Protein AF-A0A812WK86-F1 (afdb_monomer_lite)

Foldseek 3Di:
DDALVPDDDADDLVADAALAQEEEEEACDPQQFDVPDDQWDQPPVRDTAGDPVGGDPVSLVVQQVCCRPPSYAYEYLYPLVVDPRSLVVVVVVCSVSSHDDHNYYFDPPFDFDPPDDRLLSVLVSSVVRVVVVCVVCPPSHPYYDYRDSRDSCVNVVVVVD

Secondary structure (DSSP, 8-state):
---GGGSPPPP---PPPPEEEEEEEE--BTTTB-TT--SEEE-TTS-EEE--TT--HHHHHHHHHHHHHH-EEEEE-SGGGG-HHHHHHHHHHHHHTTPPPPSEE----PPPPTTS-HHHHHHHHHHHHHHHHHHHTTTT-SEEEEE-SS-GGGGGGGS--

Structure (mmCIF, N/CA/C/O backbone):
data_AF-A0A812WK86-F1
#
_entry.id   AF-A0A812WK86-F1
#
loop_
_atom_site.group_PDB
_atom_site.id
_atom_site.type_symbol
_atom_site.label_atom_id
_atom_site.label_alt_id
_atom_site.label_comp_id
_atom_site.label_asym_id
_atom_site.label_entity_id
_atom_site.label_seq_id
_atom_site.pdbx_PDB_ins_code
_atom_site.Cartn_x
_atom_site.Cartn_y
_atom_site.Cartn_z
_atom_site.occupancy
_atom_site.B_iso_or_equiv
_atom_site.auth_seq_id
_atom_site.auth_comp_id
_atom_site.auth_asym_id
_atom_site.auth_atom_id
_atom_site.pdbx_PDB_model_num
ATOM 1 N N . MET A 1 1 ? 4.914 17.061 -2.169 1.00 48.12 1 MET A N 1
ATOM 2 C CA . MET A 1 1 ? 4.072 15.993 -1.583 1.00 48.12 1 MET A CA 1
ATOM 3 C C . MET A 1 1 ? 2.664 16.535 -1.415 1.00 48.12 1 MET A C 1
ATOM 5 O O . MET A 1 1 ? 2.422 17.304 -0.493 1.00 48.12 1 MET A O 1
ATOM 9 N N . ARG A 1 2 ? 1.756 16.198 -2.334 1.00 41.78 2 ARG A N 1
ATOM 10 C CA . ARG A 1 2 ? 0.341 16.537 -2.170 1.00 41.78 2 ARG A CA 1
ATOM 11 C C . ARG A 1 2 ? -0.218 15.726 -1.004 1.00 41.78 2 ARG A C 1
ATOM 13 O O . ARG A 1 2 ? -0.192 14.496 -1.062 1.00 41.78 2 ARG A O 1
ATOM 20 N N . ALA A 1 3 ? -0.678 16.393 0.052 1.00 40.72 3 ALA A N 1
ATOM 21 C CA . ALA A 1 3 ? -1.427 15.732 1.118 1.00 40.72 3 ALA A CA 1
ATOM 22 C C . ALA A 1 3 ? -2.637 15.000 0.508 1.00 40.72 3 ALA A C 1
ATOM 24 O O . ALA A 1 3 ? -3.148 15.417 -0.534 1.00 40.72 3 ALA A O 1
ATOM 25 N N . ALA A 1 4 ? -3.139 13.945 1.157 1.00 46.75 4 ALA A N 1
ATOM 26 C CA . ALA A 1 4 ? -4.338 13.222 0.712 1.00 46.75 4 ALA A CA 1
ATOM 27 C C . ALA A 1 4 ? -5.559 14.143 0.443 1.00 46.75 4 ALA A C 1
ATOM 29 O O . ALA A 1 4 ? -6.469 13.755 -0.281 1.00 46.75 4 ALA A O 1
ATOM 30 N N . GLY A 1 5 ? -5.549 15.379 0.968 1.00 38.81 5 GLY A N 1
ATOM 31 C CA . GLY A 1 5 ? -6.550 16.424 0.727 1.00 38.81 5 GLY A CA 1
ATOM 32 C C . GLY A 1 5 ? -6.399 17.270 -0.551 1.00 38.81 5 GLY A C 1
ATOM 33 O O . GLY A 1 5 ? -7.260 18.106 -0.791 1.00 38.81 5 GLY A O 1
ATOM 34 N N . GLU A 1 6 ? -5.361 17.091 -1.376 1.00 47.47 6 GLU A N 1
ATOM 35 C CA . GLU A 1 6 ? -5.166 17.874 -2.620 1.00 47.47 6 GLU A CA 1
ATOM 36 C C . GLU A 1 6 ? -5.528 17.113 -3.910 1.00 47.47 6 GLU A C 1
ATOM 38 O O . GLU A 1 6 ? -5.274 17.591 -5.021 1.00 47.47 6 GLU A O 1
ATOM 43 N N . ARG A 1 7 ? -6.089 15.905 -3.795 1.00 67.06 7 ARG A N 1
ATOM 44 C CA . ARG A 1 7 ? -6.560 15.146 -4.961 1.00 67.06 7 ARG A CA 1
ATOM 45 C C . ARG A 1 7 ? -7.969 15.594 -5.330 1.00 67.06 7 ARG A C 1
ATOM 47 O O . ARG A 1 7 ? -8.801 15.817 -4.454 1.00 67.06 7 ARG A O 1
ATOM 54 N N . GLY A 1 8 ? -8.221 15.739 -6.631 1.00 62.03 8 GLY A N 1
ATOM 55 C CA . GLY A 1 8 ? -9.559 16.036 -7.138 1.00 62.03 8 GLY A CA 1
ATOM 56 C C . GLY A 1 8 ? -10.571 14.965 -6.704 1.00 62.03 8 GLY A C 1
ATOM 57 O O . GLY A 1 8 ? -10.174 13.845 -6.370 1.00 62.03 8 GLY A O 1
ATOM 58 N N . PRO A 1 9 ? -11.874 15.284 -6.691 1.00 67.88 9 PRO A N 1
ATOM 59 C CA . PRO A 1 9 ? -12.894 14.325 -6.288 1.00 67.88 9 PRO A CA 1
ATOM 60 C C . PRO A 1 9 ? -12.871 13.096 -7.210 1.00 67.88 9 PRO A C 1
ATOM 62 O O . PRO A 1 9 ? -12.918 13.234 -8.433 1.00 67.88 9 PRO A O 1
ATOM 65 N N . GLN A 1 10 ? -12.809 11.892 -6.632 1.00 79.94 10 GLN A N 1
ATOM 66 C CA . GLN A 1 10 ? -13.066 10.664 -7.388 1.00 79.94 10 GLN A CA 1
ATOM 67 C C . GLN A 1 10 ? -14.562 10.551 -7.708 1.00 79.94 10 GLN A C 1
ATOM 69 O O . GLN A 1 10 ? -15.411 11.014 -6.944 1.00 79.94 10 GLN A O 1
ATOM 74 N N . ALA A 1 11 ? -14.881 9.897 -8.826 1.00 81.19 11 ALA A N 1
ATOM 75 C CA . ALA A 1 11 ? -16.251 9.493 -9.131 1.00 81.19 11 ALA A CA 1
ATOM 76 C C . ALA A 1 11 ? -16.819 8.583 -8.026 1.00 81.19 11 ALA A C 1
ATOM 78 O O . ALA A 1 11 ? -16.061 7.914 -7.324 1.00 81.19 11 ALA A O 1
ATOM 79 N N . ASP A 1 12 ? -18.147 8.507 -7.906 1.00 85.25 12 ASP A N 1
ATOM 80 C CA . ASP A 1 12 ? -18.780 7.569 -6.977 1.00 85.25 12 ASP A CA 1
ATOM 81 C C . ASP A 1 12 ? -18.421 6.112 -7.336 1.00 85.25 12 ASP A C 1
ATOM 83 O O . ASP A 1 12 ? -18.743 5.570 -8.405 1.00 85.25 12 ASP A O 1
ATOM 87 N N . LEU A 1 13 ? -17.701 5.472 -6.419 1.00 90.94 13 LEU A N 1
ATOM 88 C CA . LEU A 1 13 ? -17.174 4.124 -6.587 1.00 90.94 13 LEU A CA 1
ATOM 89 C C . LEU A 1 13 ? -18.171 3.043 -6.149 1.00 90.94 13 LEU A C 1
ATOM 91 O O . LEU A 1 13 ? -17.934 1.867 -6.437 1.00 90.94 13 LEU A O 1
ATOM 95 N N . GLY A 1 14 ? -19.264 3.413 -5.468 1.00 89.19 14 GLY A N 1
ATOM 96 C CA . GLY A 1 14 ? -20.197 2.462 -4.857 1.00 89.19 14 GLY A CA 1
ATOM 97 C C . GLY A 1 14 ? -19.567 1.627 -3.734 1.00 89.19 14 GLY A C 1
ATOM 98 O O . GLY A 1 14 ? -20.013 0.513 -3.470 1.00 89.19 14 GLY A O 1
ATOM 99 N N . LEU A 1 15 ? -18.498 2.130 -3.108 1.00 90.56 15 LEU A N 1
ATOM 100 C CA . LEU A 1 15 ? -17.806 1.483 -1.992 1.00 90.56 15 LEU A CA 1
ATOM 101 C C . LEU A 1 15 ? -18.330 2.035 -0.663 1.00 90.56 15 LEU A C 1
ATOM 103 O O . LEU A 1 15 ? -18.517 3.244 -0.527 1.00 90.56 15 LEU A O 1
ATOM 107 N N . ALA A 1 16 ? -18.496 1.166 0.336 1.00 90.94 16 ALA A N 1
ATOM 108 C CA . ALA A 1 16 ? -18.816 1.589 1.698 1.00 90.94 16 ALA A CA 1
ATOM 109 C C . ALA A 1 16 ? -17.743 2.551 2.248 1.00 90.94 16 ALA A C 1
ATOM 111 O O . ALA A 1 16 ? -16.584 2.459 1.826 1.00 90.94 16 ALA A O 1
ATOM 112 N N . PRO A 1 17 ? -18.079 3.458 3.187 1.00 91.12 17 PRO A N 1
ATOM 113 C CA . PRO A 1 17 ? -17.104 4.354 3.803 1.00 91.12 17 PRO A CA 1
ATOM 114 C C . PRO A 1 17 ? -15.886 3.605 4.353 1.00 91.12 17 PRO A C 1
ATOM 116 O O . PRO A 1 17 ? -15.989 2.463 4.799 1.00 91.12 17 PRO A O 1
ATOM 119 N N . GLU A 1 18 ? -14.726 4.253 4.291 1.00 93.06 18 GLU A N 1
ATOM 120 C CA . GLU A 1 18 ? -13.465 3.681 4.757 1.00 93.06 18 GLU A CA 1
ATOM 121 C C . GLU A 1 18 ? -13.461 3.442 6.272 1.00 93.06 18 GLU A C 1
ATOM 123 O O . GLU A 1 18 ? -13.725 4.359 7.050 1.00 93.06 18 GLU A O 1
ATOM 128 N N . ASP A 1 19 ? -13.090 2.229 6.684 1.00 93.81 19 ASP A N 1
ATOM 129 C CA . ASP A 1 19 ? -12.722 1.908 8.060 1.00 93.81 19 ASP A CA 1
ATOM 130 C C . ASP A 1 19 ? -11.249 2.277 8.254 1.00 93.81 19 ASP A C 1
ATOM 132 O O . ASP A 1 19 ? -10.333 1.554 7.853 1.00 93.81 19 ASP A O 1
ATOM 136 N N . ARG A 1 20 ? -11.016 3.437 8.874 1.00 91.81 20 ARG A N 1
ATOM 137 C CA . ARG A 1 20 ? -9.668 3.992 9.053 1.00 91.81 20 ARG A CA 1
ATOM 138 C C . ARG A 1 20 ? -8.788 3.194 10.023 1.00 91.81 20 ARG A C 1
ATOM 140 O O . ARG A 1 20 ? -7.584 3.467 10.079 1.00 91.81 20 ARG A O 1
ATOM 147 N N . SER A 1 21 ? -9.362 2.226 10.742 1.00 96.00 21 SER A N 1
ATOM 148 C CA . SER A 1 21 ? -8.637 1.363 11.677 1.00 96.00 21 SER A CA 1
ATOM 149 C C . SER A 1 21 ? -8.049 0.108 11.028 1.00 96.00 21 SER A C 1
ATOM 151 O O . SER A 1 21 ? -7.162 -0.517 11.609 1.00 96.00 21 SER A O 1
ATOM 153 N N . LYS A 1 22 ? -8.500 -0.255 9.819 1.00 97.56 22 LYS A N 1
ATOM 154 C CA . LYS A 1 22 ? -8.008 -1.422 9.076 1.00 97.56 22 LYS A CA 1
ATOM 155 C C . LYS A 1 22 ? -7.126 -0.994 7.923 1.00 97.56 22 LYS A C 1
ATOM 157 O O . LYS A 1 22 ? -7.536 -0.168 7.109 1.00 97.56 22 LYS A O 1
ATOM 162 N N . ILE A 1 23 ? -5.926 -1.559 7.850 1.00 98.25 23 ILE A N 1
ATOM 163 C CA . ILE A 1 23 ? -4.895 -1.105 6.915 1.00 98.25 23 ILE A CA 1
ATOM 164 C C . ILE A 1 23 ? -4.510 -2.213 5.942 1.00 98.25 23 ILE A C 1
ATOM 166 O O . ILE A 1 23 ? -4.231 -3.340 6.342 1.00 98.25 23 ILE A O 1
ATOM 170 N N . VAL A 1 24 ? -4.425 -1.866 4.664 1.00 98.31 24 VAL A N 1
ATOM 171 C CA . VAL A 1 24 ? -3.720 -2.657 3.656 1.00 98.31 24 VAL A CA 1
ATOM 172 C C . VAL A 1 24 ? -2.505 -1.857 3.209 1.00 98.31 24 VAL A C 1
ATOM 174 O O . VAL A 1 24 ? -2.649 -0.825 2.552 1.00 98.31 24 VAL A O 1
ATOM 177 N N . PHE A 1 25 ? -1.313 -2.326 3.568 1.00 98.38 25 PHE A N 1
ATOM 178 C CA . PHE A 1 25 ? -0.074 -1.842 2.968 1.00 98.38 25 PHE A CA 1
ATOM 179 C C . PHE A 1 25 ? 0.098 -2.516 1.612 1.00 98.38 25 PHE A C 1
ATOM 181 O O . PHE A 1 25 ? 0.010 -3.739 1.521 1.00 98.38 25 PHE A O 1
ATOM 188 N N . LEU A 1 26 ? 0.281 -1.724 0.562 1.00 98.38 26 LEU A N 1
ATOM 189 C CA . LEU A 1 26 ? 0.241 -2.207 -0.813 1.00 98.38 26 LEU A CA 1
ATOM 190 C C . LEU A 1 26 ? 1.555 -1.913 -1.541 1.00 98.38 26 LEU A C 1
ATOM 192 O O . LEU A 1 26 ? 1.926 -0.740 -1.701 1.00 98.38 26 LEU A O 1
ATOM 196 N N . ASP A 1 27 ? 2.210 -2.974 -2.016 1.00 96.19 27 ASP A N 1
ATOM 197 C CA . ASP A 1 27 ? 3.168 -2.888 -3.116 1.00 96.19 27 ASP A CA 1
ATOM 198 C C . ASP A 1 27 ? 2.450 -2.917 -4.481 1.00 96.19 27 ASP A C 1
ATOM 200 O O . ASP A 1 27 ? 1.283 -3.296 -4.595 1.00 96.19 27 ASP A O 1
ATOM 204 N N . VAL A 1 28 ? 3.138 -2.473 -5.529 1.00 95.50 28 VAL A N 1
ATOM 205 C CA . VAL A 1 28 ? 2.633 -2.450 -6.907 1.00 95.50 28 VAL A CA 1
ATOM 206 C C . VAL A 1 28 ? 3.318 -3.527 -7.735 1.00 95.50 28 VAL A C 1
ATOM 208 O O . VAL A 1 28 ? 2.633 -4.368 -8.323 1.00 95.50 28 VAL A O 1
ATOM 211 N N . ASP A 1 29 ? 4.649 -3.509 -7.778 1.00 92.31 29 ASP A N 1
ATOM 212 C CA . ASP A 1 29 ? 5.434 -4.471 -8.546 1.00 92.31 29 ASP A CA 1
ATOM 213 C C . ASP A 1 29 ? 5.349 -5.850 -7.878 1.00 92.31 29 ASP A C 1
ATOM 215 O O . ASP A 1 29 ? 5.318 -5.962 -6.660 1.00 92.31 29 ASP A O 1
ATOM 219 N N . GLY A 1 30 ? 5.167 -6.901 -8.674 1.00 92.81 30 GLY A N 1
ATOM 220 C CA . GLY A 1 30 ? 4.937 -8.269 -8.195 1.00 92.81 30 GLY A CA 1
ATOM 221 C C . GLY A 1 30 ? 3.533 -8.541 -7.634 1.00 92.81 30 GLY A C 1
ATOM 222 O O . GLY A 1 30 ? 3.098 -9.692 -7.639 1.00 92.81 30 GLY A O 1
ATOM 223 N N . VAL A 1 31 ? 2.792 -7.502 -7.230 1.0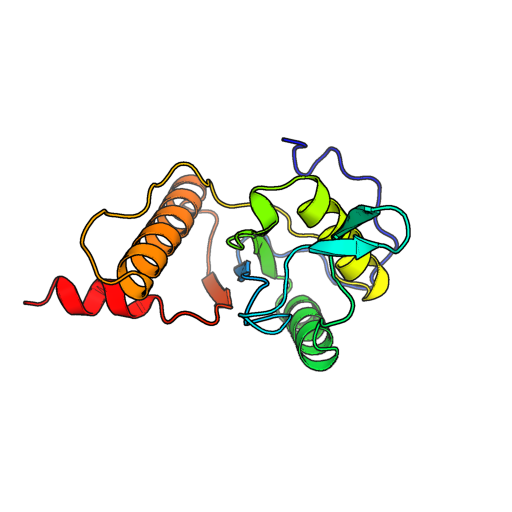0 96.00 31 VAL A N 1
ATOM 224 C CA . VAL A 1 31 ? 1.442 -7.614 -6.645 1.00 96.00 31 VAL A CA 1
ATOM 225 C C . VAL A 1 31 ? 0.348 -7.299 -7.662 1.00 96.00 31 VAL A C 1
ATOM 227 O O . VAL A 1 31 ? -0.513 -8.132 -7.947 1.00 96.00 31 VAL A O 1
ATOM 230 N N . LEU A 1 32 ? 0.357 -6.084 -8.213 1.00 96.62 32 LEU A N 1
ATOM 231 C CA . LEU A 1 32 ? -0.635 -5.626 -9.190 1.00 96.62 32 LEU A CA 1
ATOM 232 C C . LEU A 1 32 ? -0.158 -5.787 -10.633 1.00 96.62 32 LEU A C 1
ATOM 234 O O . LEU A 1 32 ? -0.987 -5.782 -11.541 1.00 96.62 32 LEU A O 1
ATOM 238 N N . ARG A 1 33 ? 1.149 -5.940 -10.839 1.00 94.38 33 ARG A N 1
ATOM 239 C CA . ARG A 1 33 ? 1.824 -6.116 -12.132 1.00 94.38 33 ARG A CA 1
ATOM 240 C C . ARG A 1 33 ? 3.071 -7.001 -11.957 1.00 94.38 33 ARG A C 1
ATOM 242 O O . ARG A 1 33 ? 3.465 -7.238 -10.817 1.00 94.38 33 ARG A O 1
ATOM 249 N N . PRO A 1 34 ? 3.714 -7.517 -13.016 1.00 91.69 34 PRO A N 1
ATOM 250 C CA . PRO A 1 34 ? 4.948 -8.294 -12.887 1.00 91.69 34 PRO A CA 1
ATOM 251 C C . PRO A 1 34 ? 6.083 -7.536 -12.170 1.00 91.69 34 PRO A C 1
ATOM 253 O O . PRO A 1 34 ? 6.346 -6.376 -12.467 1.00 91.69 34 PRO A O 1
ATOM 256 N N . ALA A 1 35 ? 6.839 -8.218 -11.301 1.00 84.19 35 ALA A N 1
ATOM 257 C CA . ALA A 1 35 ? 7.939 -7.617 -10.523 1.00 84.19 35 ALA A CA 1
ATOM 258 C C . ALA A 1 35 ? 9.098 -7.050 -11.370 1.00 84.19 35 ALA A C 1
ATOM 260 O O . ALA A 1 35 ? 9.856 -6.199 -10.918 1.00 84.19 35 ALA A O 1
ATOM 261 N N . ARG A 1 36 ? 9.272 -7.547 -12.602 1.00 68.38 36 ARG A N 1
ATOM 262 C CA . ARG A 1 36 ? 10.369 -7.160 -13.513 1.00 68.38 36 ARG A CA 1
ATOM 263 C C . ARG A 1 36 ? 9.950 -6.197 -14.611 1.00 68.38 36 ARG A C 1
ATOM 265 O O . ARG A 1 36 ? 10.731 -5.959 -15.531 1.00 68.38 36 ARG A O 1
ATOM 272 N N . ALA A 1 37 ? 8.717 -5.723 -14.587 1.00 63.22 37 ALA A N 1
ATOM 273 C CA . ALA A 1 37 ? 8.255 -4.903 -15.678 1.00 63.22 37 ALA A CA 1
ATOM 274 C C . ALA A 1 37 ? 8.837 -3.491 -15.577 1.00 63.22 37 ALA A C 1
ATOM 276 O O . ALA A 1 37 ? 8.959 -2.918 -14.488 1.00 63.22 37 ALA A O 1
ATOM 277 N N . GLY A 1 38 ? 9.249 -2.957 -16.728 1.00 63.12 38 GLY A N 1
ATOM 278 C CA . GLY A 1 38 ? 9.869 -1.644 -16.818 1.00 63.12 38 GLY A CA 1
ATOM 279 C C . GLY A 1 38 ? 8.954 -0.589 -16.212 1.00 63.12 38 GLY A C 1
ATOM 280 O O . GLY A 1 38 ? 7.741 -0.628 -16.382 1.00 63.12 38 GLY A O 1
ATOM 281 N N . THR A 1 39 ? 9.517 0.336 -15.445 1.00 69.00 39 THR A N 1
ATOM 282 C CA . THR A 1 39 ? 8.735 1.422 -14.843 1.00 69.00 39 THR A CA 1
ATOM 283 C C . THR A 1 39 ? 8.370 2.494 -15.872 1.00 69.00 39 THR A C 1
ATOM 285 O O . THR A 1 39 ? 7.417 3.244 -15.685 1.00 69.00 39 THR A O 1
ATOM 288 N N . PHE A 1 40 ? 9.129 2.559 -16.966 1.00 73.56 40 PHE A N 1
ATOM 289 C CA . PHE A 1 40 ? 8.925 3.485 -18.065 1.00 73.56 40 PHE A CA 1
ATOM 290 C C . PHE A 1 40 ? 9.159 2.778 -19.397 1.00 73.56 40 PHE A C 1
ATOM 292 O O . PHE A 1 40 ? 10.148 2.059 -19.541 1.00 73.56 40 PHE A O 1
ATOM 299 N N . ASP A 1 41 ? 8.302 3.071 -20.365 1.00 71.25 41 ASP A N 1
ATOM 300 C CA . ASP A 1 41 ? 8.504 2.788 -21.778 1.00 71.25 41 ASP A CA 1
ATOM 301 C C . ASP A 1 41 ? 9.010 4.036 -22.497 1.00 71.25 41 ASP A C 1
ATOM 303 O O . ASP A 1 41 ? 8.560 5.158 -22.243 1.00 71.25 41 ASP A O 1
ATOM 307 N N . ILE A 1 42 ? 9.938 3.840 -23.433 1.00 68.94 42 ILE A N 1
ATOM 308 C CA . ILE A 1 42 ? 10.378 4.899 -24.341 1.00 68.94 42 ILE A CA 1
ATOM 309 C C . ILE A 1 42 ? 9.373 4.947 -25.489 1.00 68.94 42 ILE A C 1
ATOM 311 O O . ILE A 1 42 ? 9.311 4.038 -26.317 1.00 68.94 42 ILE A O 1
ATOM 315 N N . SER A 1 43 ? 8.566 6.004 -25.527 1.00 67.31 43 SER A N 1
ATOM 316 C CA . SER A 1 43 ? 7.652 6.240 -26.644 1.00 67.31 43 SER A CA 1
ATOM 317 C C . SER A 1 43 ? 8.420 6.511 -27.944 1.00 67.31 43 SER A C 1
ATOM 319 O O . SER A 1 43 ? 9.594 6.883 -27.923 1.00 67.31 43 SER A O 1
ATOM 321 N N . THR A 1 44 ? 7.755 6.360 -29.092 1.00 60.31 44 THR A N 1
ATOM 322 C CA . THR A 1 44 ? 8.331 6.634 -30.426 1.00 60.31 44 THR A CA 1
ATOM 323 C C . THR A 1 44 ? 8.895 8.048 -30.576 1.00 60.31 44 THR A C 1
ATOM 325 O O . THR A 1 44 ? 9.752 8.268 -31.428 1.00 60.31 44 THR A O 1
ATOM 328 N N . ASP A 1 45 ? 8.465 8.976 -29.719 1.00 70.25 45 ASP A N 1
ATOM 329 C CA . ASP A 1 45 ? 8.902 10.374 -29.693 1.00 70.25 45 ASP A CA 1
ATOM 330 C C . ASP A 1 45 ? 10.103 10.608 -28.748 1.00 70.25 45 ASP A C 1
ATOM 332 O O . ASP A 1 45 ? 10.526 11.742 -28.536 1.00 70.25 45 ASP A O 1
ATOM 336 N N . GLY A 1 46 ? 10.666 9.544 -28.160 1.00 67.25 46 GLY A N 1
ATOM 337 C CA . GLY A 1 46 ? 11.815 9.595 -27.248 1.00 67.25 46 GLY A CA 1
ATOM 338 C C . GLY A 1 46 ? 11.472 9.967 -25.801 1.00 67.25 46 GLY A C 1
ATOM 339 O O . GLY A 1 46 ? 12.360 9.986 -24.950 1.00 67.25 46 GLY A O 1
ATOM 340 N N . GLU A 1 47 ? 10.200 10.231 -25.492 1.00 73.50 47 GLU A N 1
ATOM 341 C CA . GLU A 1 47 ? 9.751 10.516 -24.127 1.00 73.50 47 GLU A CA 1
ATOM 342 C C . GLU A 1 47 ? 9.529 9.225 -23.334 1.00 73.50 47 GLU A C 1
ATOM 344 O O . GLU A 1 47 ? 8.830 8.318 -23.799 1.00 73.50 47 GLU A O 1
ATOM 349 N N . ALA A 1 48 ? 10.072 9.168 -22.115 1.00 76.06 48 ALA A N 1
ATOM 350 C CA . ALA A 1 48 ? 9.819 8.088 -21.171 1.00 76.06 48 ALA A CA 1
ATOM 351 C C . ALA A 1 48 ? 8.446 8.284 -20.505 1.00 76.06 48 ALA A C 1
ATOM 353 O O . ALA A 1 48 ? 8.224 9.275 -19.805 1.00 76.06 48 ALA A O 1
ATOM 354 N N . LYS A 1 49 ? 7.522 7.344 -20.711 1.00 79.50 49 LYS A N 1
ATOM 355 C CA . LYS A 1 49 ? 6.175 7.348 -20.117 1.00 79.50 49 LYS A CA 1
ATOM 356 C C . LYS A 1 49 ? 6.010 6.126 -19.219 1.00 79.50 49 LYS A C 1
ATOM 358 O O . LYS A 1 49 ? 6.575 5.091 -19.547 1.00 79.50 49 LYS A O 1
ATOM 363 N N . PRO A 1 50 ? 5.272 6.210 -18.099 1.00 79.81 50 PRO A N 1
ATOM 364 C CA . PRO A 1 50 ? 5.020 5.041 -17.266 1.00 79.81 50 PRO A CA 1
ATOM 365 C C . PRO A 1 50 ? 4.399 3.904 -18.073 1.00 79.81 50 PRO A C 1
ATOM 367 O O . PRO A 1 50 ? 3.351 4.104 -18.694 1.00 79.81 50 PRO A O 1
ATOM 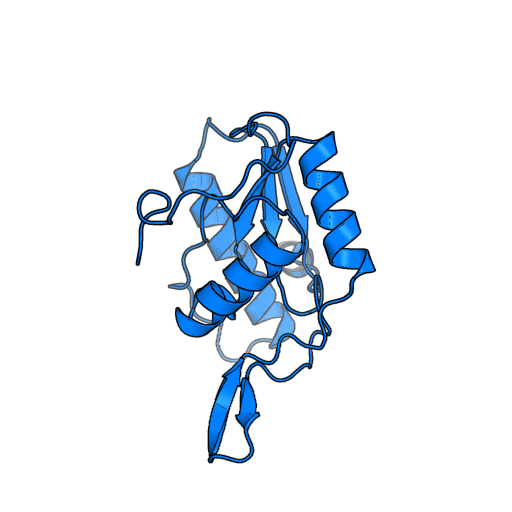370 N N . ASP A 1 51 ? 5.017 2.724 -18.042 1.00 81.06 51 ASP A N 1
ATOM 371 C CA . ASP A 1 51 ? 4.366 1.527 -18.566 1.00 81.06 51 ASP A CA 1
ATOM 372 C C . ASP A 1 51 ? 3.336 1.051 -17.537 1.00 81.06 51 ASP A C 1
ATOM 374 O O . ASP A 1 51 ? 3.643 0.768 -16.379 1.00 81.06 51 ASP A O 1
ATOM 378 N N . THR A 1 52 ? 2.078 1.039 -17.962 1.00 81.50 52 THR A N 1
ATOM 379 C CA . THR A 1 52 ? 0.934 0.578 -17.165 1.00 81.50 52 THR A CA 1
ATOM 380 C C . THR A 1 52 ? 0.122 -0.483 -17.903 1.00 81.50 52 THR A C 1
ATOM 382 O O . THR A 1 52 ? -0.985 -0.834 -17.484 1.00 81.50 52 THR A O 1
ATOM 385 N N . SER A 1 53 ? 0.645 -0.978 -19.029 1.00 81.50 53 SER A N 1
ATOM 386 C CA . SER A 1 53 ? -0.038 -1.933 -19.902 1.00 81.50 53 SER A CA 1
ATOM 387 C C . SER A 1 53 ? -0.109 -3.343 -19.309 1.00 81.50 53 SER A C 1
ATOM 389 O O . SER A 1 53 ? -0.922 -4.164 -19.734 1.00 81.50 53 SER A O 1
ATOM 391 N N . ASP A 1 54 ? 0.698 -3.602 -18.287 1.00 87.50 54 ASP A N 1
ATOM 392 C CA . ASP A 1 54 ? 1.014 -4.916 -17.745 1.00 87.50 54 ASP A CA 1
ATOM 393 C C . ASP A 1 54 ? 0.358 -5.214 -16.385 1.00 87.50 54 ASP A C 1
ATOM 395 O O . ASP A 1 54 ? 0.597 -6.268 -15.792 1.00 87.50 54 ASP A O 1
ATOM 399 N N . PHE A 1 55 ? -0.498 -4.318 -15.886 1.00 94.62 55 PHE A N 1
ATOM 400 C CA . PHE A 1 55 ? -1.273 -4.575 -14.675 1.00 94.62 55 PHE A CA 1
ATOM 401 C C . PHE A 1 55 ? -2.179 -5.795 -14.851 1.00 94.62 55 PHE A C 1
ATOM 403 O O . PHE A 1 55 ? -2.965 -5.885 -15.796 1.00 94.62 55 PHE A O 1
ATOM 410 N N . PHE A 1 56 ? -2.140 -6.710 -13.885 1.00 95.06 56 PHE A N 1
ATOM 411 C CA . PHE A 1 56 ? -2.965 -7.906 -13.869 1.00 95.06 56 PHE A CA 1
ATOM 412 C C . PHE A 1 56 ? -4.430 -7.542 -13.585 1.00 95.06 56 PHE A C 1
ATOM 414 O O . PHE A 1 56 ? -4.761 -7.138 -12.462 1.00 95.06 56 PHE A O 1
ATOM 421 N N . PRO A 1 57 ? -5.368 -7.768 -14.529 1.00 95.88 57 PRO A N 1
ATOM 422 C CA . PRO A 1 57 ? -6.778 -7.448 -14.299 1.00 95.88 57 PRO A CA 1
ATOM 423 C C . PRO A 1 57 ? -7.368 -8.221 -13.111 1.00 95.88 57 PRO A C 1
ATOM 425 O O . PRO A 1 57 ? -8.203 -7.703 -12.369 1.00 95.88 57 PRO A O 1
ATOM 428 N N . ALA A 1 58 ? -6.906 -9.457 -12.899 1.00 96.94 58 ALA A N 1
ATOM 429 C CA . ALA A 1 58 ? -7.311 -10.280 -11.766 1.00 96.94 58 ALA A CA 1
ATOM 430 C C . ALA A 1 58 ? -6.859 -9.689 -10.419 1.00 96.94 58 ALA A C 1
ATOM 432 O O . ALA A 1 58 ? -7.652 -9.681 -9.479 1.00 96.94 58 ALA A O 1
ATOM 433 N N . ALA A 1 59 ? -5.638 -9.149 -10.332 1.00 97.75 59 ALA A N 1
ATOM 434 C CA . ALA A 1 59 ? -5.125 -8.534 -9.107 1.00 97.75 59 ALA A CA 1
ATOM 435 C C . ALA A 1 59 ? -5.883 -7.244 -8.768 1.00 97.75 59 ALA A C 1
ATOM 437 O O . ALA A 1 59 ? -6.312 -7.056 -7.632 1.00 97.75 59 ALA A O 1
ATOM 438 N N . LEU A 1 60 ? -6.158 -6.403 -9.770 1.00 97.88 60 LEU A N 1
ATOM 439 C CA . LEU A 1 60 ? -6.980 -5.199 -9.603 1.00 97.88 60 LEU A CA 1
ATOM 440 C C . LEU A 1 60 ? -8.404 -5.538 -9.137 1.00 97.88 60 LEU A C 1
ATOM 442 O O . LEU A 1 60 ? -8.939 -4.899 -8.230 1.00 97.88 60 LEU A O 1
ATOM 446 N N . LYS A 1 61 ? -9.013 -6.587 -9.708 1.00 97.62 61 LYS A N 1
ATOM 447 C CA . LYS A 1 61 ? -10.330 -7.078 -9.279 1.00 97.62 61 LYS A CA 1
ATOM 448 C C . LYS A 1 61 ? -10.301 -7.627 -7.849 1.00 97.62 61 LYS A C 1
ATOM 450 O O . LYS A 1 61 ? -11.240 -7.380 -7.094 1.00 97.62 61 LYS A O 1
ATOM 455 N N . ALA A 1 62 ? -9.245 -8.345 -7.472 1.00 97.94 62 ALA A N 1
ATOM 456 C CA . ALA A 1 62 ? -9.062 -8.848 -6.115 1.00 97.94 62 ALA A CA 1
ATOM 457 C C . ALA A 1 62 ? -8.891 -7.701 -5.108 1.00 97.94 62 ALA A C 1
ATOM 459 O O . ALA A 1 62 ? -9.567 -7.692 -4.082 1.00 97.94 62 ALA A O 1
ATOM 460 N N . LEU A 1 63 ? -8.083 -6.686 -5.430 1.00 97.88 63 LEU A N 1
ATOM 461 C CA . LEU A 1 63 ? -7.935 -5.489 -4.601 1.00 97.88 63 LEU A CA 1
ATOM 462 C C . LEU A 1 63 ? -9.275 -4.762 -4.423 1.00 97.88 63 LEU A C 1
ATOM 464 O O . LEU A 1 63 ? -9.637 -4.409 -3.300 1.00 97.88 63 LEU A O 1
ATOM 468 N N . ARG A 1 64 ? -10.061 -4.614 -5.500 1.00 96.88 64 ARG A N 1
ATOM 469 C CA . ARG A 1 64 ? -11.419 -4.051 -5.418 1.00 96.88 64 ARG A CA 1
ATOM 470 C C . ARG A 1 64 ? -12.299 -4.851 -4.463 1.00 96.88 64 ARG A C 1
ATOM 472 O O . ARG A 1 64 ? -12.976 -4.269 -3.623 1.00 96.88 64 ARG A O 1
ATOM 479 N N . HIS A 1 65 ? -12.257 -6.177 -4.564 1.00 96.88 65 HIS A N 1
ATOM 480 C CA . HIS A 1 65 ? -13.013 -7.060 -3.684 1.00 96.88 65 HIS A CA 1
ATOM 481 C C . HIS A 1 65 ? -12.598 -6.914 -2.212 1.00 96.88 65 HIS A C 1
ATOM 483 O O . HIS A 1 65 ? -13.457 -6.873 -1.334 1.00 96.88 65 HIS A O 1
ATOM 489 N N . ILE A 1 66 ? -11.297 -6.782 -1.933 1.00 96.12 66 ILE A N 1
ATOM 490 C CA . ILE A 1 66 ? -10.789 -6.526 -0.579 1.00 96.12 66 ILE A CA 1
ATOM 491 C C . ILE A 1 66 ? -11.347 -5.201 -0.04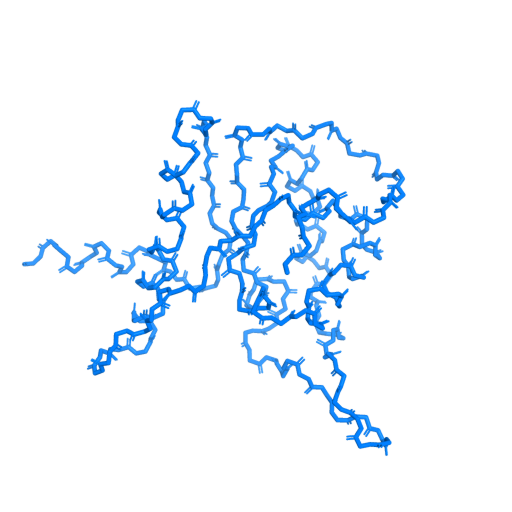8 1.00 96.12 66 ILE A C 1
ATOM 493 O O . ILE A 1 66 ? -11.876 -5.178 1.065 1.00 96.12 66 ILE A O 1
ATOM 497 N N . MET A 1 67 ? -11.301 -4.121 -0.836 1.00 95.62 67 MET A N 1
ATOM 498 C CA . MET A 1 67 ? -11.862 -2.817 -0.448 1.00 95.62 67 MET A CA 1
ATOM 499 C C . MET A 1 67 ? -13.368 -2.902 -0.161 1.00 95.62 67 MET A C 1
ATOM 501 O O . MET A 1 67 ? -13.829 -2.370 0.844 1.00 95.62 67 MET A O 1
ATOM 505 N N . GLU A 1 68 ? -14.129 -3.608 -1.003 1.00 95.25 68 GLU A N 1
ATOM 506 C CA . GLU A 1 68 ? -15.576 -3.805 -0.833 1.00 95.25 68 GLU A CA 1
ATOM 507 C C . GLU A 1 68 ? -15.930 -4.573 0.442 1.00 95.25 68 GLU A C 1
ATOM 509 O O . GLU A 1 68 ? -16.926 -4.268 1.095 1.00 95.25 68 GLU A O 1
ATOM 514 N N . ARG A 1 69 ? -15.147 -5.602 0.780 1.00 96.31 69 ARG A N 1
ATOM 515 C CA . ARG A 1 69 ? -15.465 -6.520 1.882 1.00 96.31 69 ARG A CA 1
ATOM 516 C C . ARG A 1 69 ? -14.917 -6.081 3.228 1.00 96.31 69 ARG A C 1
ATOM 518 O O . ARG A 1 69 ? -15.493 -6.441 4.251 1.00 96.31 69 ARG A O 1
ATOM 525 N N . SER A 1 70 ? -13.802 -5.361 3.236 1.00 95.56 70 SER A N 1
ATOM 526 C CA . SER A 1 70 ? -13.113 -4.983 4.473 1.00 95.56 70 SER A CA 1
ATOM 527 C C . SER A 1 70 ? -13.273 -3.512 4.836 1.00 95.56 70 SER A C 1
ATOM 529 O O . SER A 1 70 ? -13.040 -3.164 5.994 1.00 95.56 70 SER A O 1
ATOM 531 N N . SER A 1 71 ? -13.622 -2.659 3.864 1.00 95.44 71 SER A N 1
ATOM 532 C CA . SER A 1 71 ? -13.534 -1.197 3.961 1.00 95.44 71 SER A CA 1
ATOM 533 C C . SER A 1 71 ? -12.149 -0.673 4.362 1.00 95.44 71 SER A C 1
ATOM 535 O O . SER A 1 71 ? -12.037 0.501 4.710 1.00 95.44 71 SER A O 1
ATOM 537 N N . ALA A 1 72 ? -11.104 -1.506 4.323 1.00 96.00 72 ALA A N 1
ATOM 538 C CA . ALA A 1 72 ? -9.774 -1.135 4.781 1.00 96.00 72 ALA A CA 1
ATOM 539 C C . ALA A 1 72 ? -9.198 0.018 3.954 1.00 96.00 72 ALA A C 1
ATOM 541 O O . ALA A 1 72 ? -9.376 0.079 2.731 1.00 96.00 72 ALA A O 1
ATOM 542 N N . LYS A 1 73 ? -8.468 0.908 4.628 1.00 94.94 73 LYS A N 1
ATOM 543 C CA . LYS A 1 73 ? -7.714 1.969 3.965 1.00 94.94 73 LYS A CA 1
ATOM 544 C C . LYS A 1 73 ? -6.449 1.402 3.339 1.00 94.94 73 LYS A C 1
ATOM 546 O O . LYS A 1 73 ? -5.765 0.572 3.940 1.00 94.94 73 LYS A O 1
ATOM 551 N N . VAL A 1 74 ? -6.115 1.884 2.147 1.00 97.44 74 VAL A N 1
ATOM 552 C CA . VAL A 1 74 ? -4.866 1.517 1.472 1.00 97.44 74 VAL A CA 1
ATOM 553 C C . VAL A 1 74 ? -3.781 2.535 1.798 1.00 97.44 74 VAL A C 1
ATOM 555 O O . VAL A 1 74 ? -3.999 3.742 1.683 1.00 97.44 74 VAL A O 1
ATOM 558 N N . VAL A 1 75 ? -2.604 2.033 2.165 1.00 98.12 75 VAL A N 1
ATOM 559 C CA . VAL A 1 75 ? -1.373 2.803 2.358 1.00 98.12 75 VAL A CA 1
ATOM 560 C C . VAL A 1 75 ? -0.322 2.266 1.391 1.00 98.12 75 VAL A C 1
ATOM 562 O O . VAL A 1 75 ? -0.046 1.069 1.393 1.00 98.12 75 VAL A O 1
ATOM 565 N N . LEU A 1 76 ? 0.278 3.111 0.547 1.00 98.00 76 LEU A N 1
ATOM 566 C CA . LEU A 1 76 ? 1.310 2.619 -0.378 1.00 98.00 76 LEU A CA 1
ATOM 567 C C . LEU A 1 76 ? 2.655 2.435 0.326 1.00 98.00 76 LEU A C 1
ATOM 569 O O . LEU A 1 76 ? 3.173 3.383 0.920 1.00 98.00 76 LEU A O 1
ATOM 573 N N . CYS A 1 77 ? 3.260 1.260 0.145 1.00 95.88 77 CYS A N 1
ATOM 574 C CA . CYS A 1 77 ? 4.666 0.971 0.459 1.00 95.88 77 CYS A CA 1
ATOM 575 C C . CYS A 1 77 ? 5.501 0.630 -0.797 1.00 95.88 77 CYS A C 1
ATOM 577 O O . CYS A 1 77 ? 6.664 0.233 -0.699 1.00 95.88 77 CYS A O 1
ATOM 579 N N . ALA A 1 78 ? 4.917 0.829 -1.984 1.00 93.38 78 ALA A N 1
ATOM 580 C CA . ALA A 1 78 ? 5.513 0.545 -3.288 1.00 93.38 78 ALA A CA 1
ATOM 581 C C . ALA A 1 78 ? 6.564 1.564 -3.723 1.00 93.38 78 ALA A C 1
ATOM 583 O O . ALA A 1 78 ? 6.375 2.764 -3.505 1.00 93.38 78 ALA A O 1
ATOM 584 N N . GLU A 1 79 ? 7.621 1.140 -4.424 1.00 91.25 79 GLU A N 1
ATOM 585 C CA . GLU A 1 79 ? 8.666 2.049 -4.948 1.00 91.25 79 GLU A CA 1
ATOM 586 C C . GLU A 1 79 ? 8.113 3.143 -5.868 1.00 91.25 79 GLU A C 1
ATOM 588 O O . GLU A 1 79 ? 8.646 4.253 -5.887 1.00 91.25 79 GLU A O 1
ATOM 593 N N . TRP A 1 80 ? 6.964 2.896 -6.497 1.00 92.81 80 TRP A N 1
ATOM 594 C CA . TRP A 1 80 ? 6.199 3.877 -7.266 1.00 92.81 80 TRP A CA 1
ATOM 595 C C . TRP A 1 80 ? 5.902 5.167 -6.482 1.00 92.81 80 TRP A C 1
ATOM 597 O O . TRP A 1 80 ? 5.874 6.245 -7.072 1.00 92.81 80 TRP A O 1
ATOM 607 N N . ARG A 1 81 ? 5.776 5.106 -5.144 1.00 93.31 81 ARG A N 1
ATOM 608 C CA . ARG A 1 81 ? 5.543 6.287 -4.285 1.00 93.31 81 ARG A CA 1
ATOM 609 C C . ARG A 1 81 ? 6.671 7.323 -4.322 1.00 93.31 81 ARG A C 1
ATOM 611 O O . ARG A 1 81 ? 6.462 8.458 -3.905 1.00 93.31 81 ARG A O 1
ATOM 618 N N . ARG A 1 82 ? 7.861 6.942 -4.802 1.00 90.06 82 ARG A N 1
ATOM 619 C CA . ARG A 1 82 ? 9.041 7.815 -4.908 1.00 90.06 82 ARG A CA 1
ATOM 620 C C . ARG A 1 82 ? 9.003 8.732 -6.142 1.00 90.06 82 ARG A C 1
ATOM 622 O O . ARG A 1 82 ? 9.861 9.600 -6.257 1.00 90.06 82 ARG A O 1
ATOM 629 N N . SER A 1 83 ? 8.041 8.560 -7.055 1.00 89.69 83 SER A N 1
ATOM 630 C CA . SER A 1 83 ? 7.908 9.360 -8.281 1.00 89.69 83 SER A CA 1
ATOM 631 C C . SER A 1 83 ? 6.490 9.902 -8.439 1.00 89.69 83 SER A C 1
ATOM 633 O O . SER A 1 83 ? 5.524 9.142 -8.480 1.00 89.69 83 SER A O 1
ATOM 635 N N . GLU A 1 84 ? 6.353 11.221 -8.591 1.00 89.88 84 GLU A N 1
ATOM 636 C CA . GLU A 1 84 ? 5.046 11.856 -8.816 1.00 89.88 84 GLU A CA 1
ATOM 637 C C . GLU A 1 84 ? 4.399 11.399 -10.130 1.00 89.88 84 GLU A C 1
ATOM 639 O O . GLU A 1 84 ? 3.185 11.214 -10.191 1.00 89.88 84 GLU A O 1
ATOM 644 N N . VAL A 1 85 ? 5.212 11.141 -11.159 1.00 89.62 85 VAL A N 1
ATOM 645 C CA . VAL A 1 85 ? 4.742 10.650 -12.461 1.00 89.62 85 VAL A CA 1
ATOM 646 C C . VAL A 1 85 ? 4.139 9.246 -12.328 1.00 89.62 85 VAL A C 1
ATOM 648 O O . VAL A 1 85 ? 3.078 8.972 -12.886 1.00 89.62 85 VAL A O 1
ATOM 651 N N . LEU A 1 86 ? 4.764 8.371 -11.534 1.00 91.06 86 LEU A N 1
ATOM 652 C CA . LEU A 1 86 ? 4.254 7.018 -11.282 1.00 91.06 86 LEU A CA 1
ATOM 653 C C . LEU A 1 86 ? 3.042 7.018 -10.359 1.00 91.06 86 LEU A C 1
ATOM 655 O O . LEU A 1 86 ? 2.100 6.266 -10.591 1.00 91.06 86 LEU A O 1
ATOM 659 N N . LEU A 1 87 ? 3.019 7.894 -9.351 1.00 92.94 87 LEU A N 1
ATOM 660 C CA . LEU A 1 87 ? 1.826 8.110 -8.535 1.00 92.94 87 LEU A CA 1
ATOM 661 C C . LEU A 1 87 ? 0.649 8.565 -9.399 1.00 92.94 87 LEU A C 1
ATOM 663 O O . LEU A 1 87 ? -0.459 8.068 -9.214 1.00 92.94 87 LEU A O 1
ATOM 667 N N . LYS A 1 88 ? 0.875 9.459 -10.367 1.00 92.12 88 LYS A N 1
ATOM 668 C CA . LYS A 1 88 ? -0.190 9.896 -11.270 1.00 92.12 88 LYS A CA 1
ATOM 669 C C . LYS A 1 88 ? -0.676 8.763 -12.177 1.00 92.12 88 LYS A C 1
ATOM 671 O O . LYS A 1 88 ? -1.881 8.571 -12.310 1.00 92.12 88 LYS A O 1
ATOM 676 N N . ALA A 1 89 ? 0.238 7.967 -12.725 1.00 91.94 89 ALA A N 1
ATOM 677 C CA . ALA A 1 89 ? -0.121 6.787 -13.509 1.00 91.94 89 ALA A CA 1
ATOM 678 C C . ALA A 1 89 ? -0.931 5.766 -12.684 1.00 91.94 89 ALA A C 1
ATOM 680 O O . ALA A 1 89 ? -1.942 5.240 -13.150 1.00 91.94 89 ALA A O 1
ATOM 681 N N . LEU A 1 90 ? -0.539 5.534 -11.428 1.00 94.44 90 LEU A N 1
ATOM 682 C CA . LEU A 1 90 ? -1.260 4.651 -10.513 1.00 94.44 90 LEU A CA 1
ATOM 683 C C . LEU A 1 90 ? -2.652 5.196 -10.163 1.00 94.44 90 LEU A C 1
ATOM 685 O O . LEU A 1 90 ? -3.608 4.426 -10.083 1.00 94.44 90 LEU A O 1
ATOM 689 N N . GLU A 1 91 ? -2.789 6.513 -9.994 1.00 95.00 91 GLU A N 1
ATOM 690 C CA . GLU A 1 91 ? -4.081 7.179 -9.799 1.00 95.00 91 GLU A CA 1
ATOM 691 C C . GLU A 1 91 ? -5.021 6.920 -10.985 1.00 95.00 91 GLU A C 1
ATOM 693 O O . GLU A 1 91 ? -6.180 6.548 -10.789 1.00 95.00 91 GLU A O 1
ATOM 698 N N . ASP A 1 92 ? -4.517 7.046 -12.213 1.00 93.25 92 ASP A N 1
ATOM 699 C CA . ASP A 1 92 ? -5.301 6.808 -13.424 1.00 93.25 92 ASP A CA 1
ATOM 700 C C . ASP A 1 92 ? -5.716 5.329 -13.546 1.00 93.25 92 ASP A C 1
ATOM 702 O O . ASP A 1 92 ? -6.869 5.034 -13.877 1.00 93.25 92 ASP A O 1
ATOM 706 N N . ILE A 1 93 ? -4.831 4.391 -13.183 1.00 95.25 93 ILE A N 1
ATOM 707 C CA . ILE A 1 93 ? -5.154 2.957 -13.110 1.00 95.25 93 ILE A CA 1
ATOM 708 C C . ILE A 1 93 ? -6.226 2.678 -12.053 1.00 95.25 93 ILE A C 1
ATOM 710 O O . ILE A 1 93 ? -7.183 1.948 -12.332 1.00 95.25 93 ILE A O 1
ATOM 714 N N . PHE A 1 94 ? -6.124 3.271 -10.865 1.00 95.81 94 PHE A N 1
ATOM 715 C CA . PHE A 1 94 ? -7.122 3.105 -9.809 1.00 95.81 94 PHE A CA 1
ATOM 716 C C . PHE A 1 94 ? -8.484 3.653 -10.239 1.00 95.81 94 PHE A C 1
ATOM 718 O O . PHE A 1 94 ? -9.494 2.960 -10.116 1.00 95.81 94 PHE A O 1
ATOM 725 N N . ASN A 1 95 ? -8.510 4.848 -10.829 1.00 94.12 95 ASN A N 1
ATOM 726 C CA . ASN A 1 95 ? -9.729 5.459 -11.351 1.00 94.12 95 ASN A CA 1
ATOM 727 C C . ASN A 1 95 ? -10.373 4.599 -12.446 1.00 94.12 95 ASN A C 1
ATOM 729 O O . ASN A 1 95 ? -11.563 4.286 -12.362 1.00 94.12 95 ASN A O 1
ATOM 733 N N . LYS A 1 96 ? -9.587 4.142 -13.430 1.00 93.88 96 LYS A N 1
ATOM 734 C CA . LYS A 1 96 ? -10.058 3.276 -14.525 1.00 93.88 96 LYS A CA 1
ATOM 735 C C . LYS A 1 96 ? -10.690 1.980 -14.014 1.00 93.88 96 LYS A C 1
ATOM 737 O O . LYS A 1 96 ? -11.646 1.487 -14.607 1.00 93.88 96 LYS A O 1
ATOM 742 N N . ASN A 1 97 ? -10.183 1.447 -12.904 1.00 94.62 97 ASN A N 1
ATOM 743 C CA . ASN A 1 97 ? -10.659 0.202 -12.299 1.00 94.62 97 ASN A CA 1
ATOM 744 C C . ASN A 1 97 ? -11.654 0.417 -11.148 1.00 94.62 97 ASN A C 1
ATOM 746 O O . ASN A 1 97 ? -12.017 -0.542 -10.464 1.00 94.62 97 ASN A O 1
ATOM 750 N N . ARG A 1 98 ? -12.125 1.656 -10.945 1.00 94.25 98 ARG A N 1
ATOM 751 C CA . ARG A 1 98 ? -13.059 2.037 -9.873 1.00 94.25 98 ARG A CA 1
ATOM 752 C C . ARG A 1 98 ? -12.574 1.603 -8.482 1.00 94.25 98 ARG A C 1
ATOM 754 O O . ARG A 1 98 ? -13.355 1.101 -7.670 1.00 94.25 98 ARG A O 1
ATOM 761 N N . LEU A 1 99 ? -11.280 1.780 -8.233 1.00 95.25 99 LEU A N 1
ATOM 762 C CA . LEU A 1 99 ? -10.630 1.595 -6.941 1.00 95.25 99 LEU A CA 1
ATOM 763 C C . LEU A 1 99 ? -10.581 2.928 -6.192 1.00 95.25 99 LEU A C 1
ATOM 765 O O . LEU A 1 99 ? -10.352 3.984 -6.791 1.00 95.25 99 LEU A O 1
ATOM 769 N N . ARG A 1 100 ? -10.757 2.882 -4.869 1.00 94.94 100 ARG A N 1
ATOM 770 C CA . ARG A 1 100 ? -10.487 4.047 -4.021 1.00 94.94 100 ARG A CA 1
ATOM 771 C C . ARG A 1 100 ? -8.986 4.293 -4.010 1.00 94.94 100 ARG A C 1
ATOM 773 O O . ARG A 1 100 ? -8.223 3.345 -3.833 1.00 94.94 100 ARG A O 1
ATOM 780 N N . LEU A 1 101 ? -8.568 5.544 -4.189 1.00 95.69 101 LEU A N 1
ATOM 781 C CA . LEU A 1 101 ? -7.157 5.903 -4.053 1.00 95.69 101 LEU A CA 1
ATOM 782 C C . LEU A 1 101 ? -6.651 5.600 -2.647 1.00 95.69 101 LEU A C 1
ATOM 784 O O . LEU A 1 101 ? -7.396 5.632 -1.673 1.00 95.69 101 LEU A O 1
ATOM 788 N N . TRP A 1 102 ? -5.354 5.340 -2.549 1.00 95.50 102 TRP A N 1
ATOM 789 C CA . TRP A 1 102 ? -4.693 5.203 -1.260 1.00 95.50 102 TRP A CA 1
ATOM 790 C C . TRP A 1 102 ? -4.846 6.480 -0.427 1.00 95.50 102 TRP A C 1
ATOM 792 O O . TRP A 1 102 ? -4.724 7.596 -0.948 1.00 95.50 102 TRP A O 1
ATOM 802 N N . SER A 1 103 ? -5.078 6.286 0.870 1.00 94.25 103 SER A N 1
ATOM 803 C CA . SER A 1 103 ? -5.299 7.351 1.851 1.00 94.25 103 SER A CA 1
ATOM 804 C C . SER A 1 103 ? -3.989 7.910 2.400 1.00 94.25 103 SER A C 1
ATOM 806 O O . SER A 1 103 ? -3.962 9.048 2.860 1.00 94.25 103 SER A O 1
ATOM 808 N N . ASP A 1 104 ? -2.904 7.134 2.343 1.00 95.94 104 ASP A N 1
ATOM 809 C CA . ASP A 1 104 ? -1.579 7.570 2.787 1.00 95.94 104 ASP A CA 1
ATOM 810 C C . ASP A 1 104 ? -0.447 6.817 2.063 1.00 95.94 104 ASP A C 1
ATOM 812 O O . ASP A 1 104 ? -0.688 5.882 1.294 1.00 95.94 104 ASP A O 1
ATOM 816 N N . ILE A 1 105 ? 0.797 7.233 2.291 1.00 96.44 105 ILE A N 1
ATOM 817 C CA . ILE A 1 105 ? 2.017 6.609 1.767 1.00 96.44 105 ILE A CA 1
ATOM 818 C C . ILE A 1 105 ? 3.064 6.488 2.879 1.00 96.44 105 ILE A C 1
ATOM 820 O O . ILE A 1 105 ? 3.192 7.373 3.725 1.00 96.44 105 ILE A O 1
ATOM 824 N N . THR A 1 106 ? 3.834 5.400 2.895 1.00 96.44 106 THR A N 1
ATOM 825 C CA . THR A 1 106 ? 4.938 5.260 3.855 1.00 96.44 106 THR A CA 1
ATOM 826 C C . THR A 1 106 ? 6.077 6.240 3.543 1.00 96.44 106 THR A C 1
ATOM 828 O O . THR A 1 106 ? 6.244 6.699 2.407 1.00 96.44 106 THR A O 1
ATOM 831 N N . SER A 1 107 ? 6.891 6.558 4.560 1.00 91.62 107 SER A N 1
ATOM 832 C CA . SER A 1 107 ? 8.156 7.278 4.347 1.00 91.62 107 SER A CA 1
ATOM 833 C C . SER A 1 107 ? 9.075 6.471 3.422 1.00 91.62 107 SER A C 1
ATOM 835 O O . SER A 1 107 ? 8.960 5.254 3.320 1.00 91.62 107 SER A O 1
ATOM 837 N N . HIS A 1 108 ? 9.993 7.155 2.748 1.00 88.06 108 HIS A N 1
ATOM 838 C CA . HIS A 1 108 ? 11.003 6.555 1.874 1.00 88.06 108 HIS A CA 1
ATOM 839 C C . HIS A 1 108 ? 12.435 6.965 2.275 1.00 88.06 108 HIS A C 1
ATOM 841 O O . HIS A 1 108 ? 13.375 6.814 1.488 1.00 88.06 108 HIS A O 1
ATOM 847 N N . GLU A 1 109 ? 12.587 7.496 3.496 1.00 89.62 109 GLU A N 1
ATOM 848 C CA . GLU A 1 109 ? 13.836 8.019 4.074 1.00 89.62 109 GLU A CA 1
ATOM 849 C C . GLU A 1 109 ? 14.817 6.918 4.500 1.00 89.62 109 GLU A C 1
ATOM 851 O O . GLU A 1 109 ? 16.024 7.155 4.599 1.00 89.62 109 GLU A O 1
ATOM 856 N N . PHE A 1 110 ? 14.319 5.701 4.734 1.00 89.19 110 PHE A N 1
ATOM 857 C CA . PHE A 1 110 ? 15.152 4.561 5.097 1.00 89.19 110 PHE A CA 1
ATOM 858 C C . PHE A 1 110 ? 16.008 4.132 3.901 1.00 89.19 110 PHE A C 1
ATOM 860 O O . PHE A 1 110 ? 15.541 4.022 2.764 1.00 89.19 110 PHE A O 1
ATOM 867 N N . LYS A 1 111 ? 17.296 3.898 4.157 1.00 87.62 111 LYS A N 1
ATOM 868 C CA . LYS A 1 111 ? 18.265 3.471 3.143 1.00 87.62 111 LYS A CA 1
ATOM 869 C C . LYS A 1 111 ? 18.417 1.956 3.171 1.00 87.62 111 LYS A C 1
ATOM 871 O O . LYS A 1 111 ? 18.273 1.345 4.225 1.00 87.62 111 LYS A O 1
ATOM 876 N N . LEU A 1 112 ? 18.747 1.382 2.017 1.00 85.81 112 LEU A N 1
ATOM 877 C CA . LEU A 1 112 ? 19.183 -0.009 1.936 1.00 85.81 112 LEU A CA 1
ATOM 878 C C . LEU A 1 112 ? 20.490 -0.175 2.718 1.00 85.81 112 LEU A C 1
ATOM 880 O O . LEU A 1 112 ? 21.394 0.664 2.627 1.00 85.81 112 LEU A O 1
ATOM 884 N N . GLU A 1 113 ? 20.580 -1.257 3.477 1.00 82.38 113 GLU A N 1
ATOM 885 C CA . GLU A 1 113 ? 21.813 -1.666 4.132 1.00 82.38 113 GLU A CA 1
ATOM 886 C C . GLU A 1 113 ? 22.829 -2.114 3.071 1.00 82.38 113 GLU A C 1
ATOM 888 O O . GLU A 1 113 ? 22.497 -2.844 2.133 1.00 82.38 113 GLU A O 1
ATOM 893 N N . LYS A 1 114 ? 24.069 -1.627 3.185 1.00 77.88 114 LYS A N 1
ATOM 894 C CA . LYS A 1 114 ? 25.147 -1.953 2.246 1.00 77.88 114 LYS A CA 1
ATOM 895 C C . LYS A 1 114 ? 25.803 -3.274 2.639 1.00 77.88 114 LYS A C 1
ATOM 897 O O . LYS A 1 114 ? 26.154 -3.454 3.798 1.00 77.88 114 LYS A O 1
ATOM 902 N N . GLY A 1 115 ? 26.065 -4.133 1.655 1.00 73.19 115 GLY A N 1
ATOM 903 C CA . GLY A 1 115 ? 26.828 -5.371 1.847 1.00 73.19 115 GLY A CA 1
ATOM 904 C C . GLY A 1 115 ? 26.019 -6.564 2.366 1.00 73.19 115 GLY A C 1
ATOM 905 O O . GLY A 1 115 ? 26.597 -7.632 2.539 1.00 73.19 115 GLY A O 1
ATOM 906 N N . SER A 1 116 ? 24.711 -6.410 2.582 1.00 75.88 116 SER A N 1
ATOM 907 C CA . SER A 1 116 ? 23.790 -7.517 2.847 1.00 75.88 116 SER A CA 1
ATOM 908 C C . SER A 1 116 ? 23.155 -8.050 1.558 1.00 75.88 116 SER A C 1
ATOM 910 O O . SER A 1 116 ? 23.262 -7.441 0.489 1.00 75.88 116 SER A O 1
ATOM 912 N N . ASP A 1 117 ? 22.514 -9.218 1.659 1.00 87.62 117 ASP A N 1
ATOM 913 C CA . ASP A 1 117 ? 21.689 -9.774 0.587 1.00 87.62 117 ASP A CA 1
ATOM 914 C C . ASP A 1 117 ? 20.653 -8.728 0.109 1.00 87.62 117 ASP A C 1
ATOM 916 O O . ASP A 1 117 ? 19.924 -8.181 0.945 1.00 87.62 117 ASP A O 1
ATOM 920 N N . PRO A 1 118 ? 20.576 -8.413 -1.201 1.00 86.12 118 PRO A N 1
ATOM 921 C CA . PRO A 1 118 ? 19.714 -7.344 -1.703 1.00 86.12 118 PRO A CA 1
ATOM 922 C C . PRO A 1 118 ? 18.233 -7.523 -1.367 1.00 86.12 118 PRO A C 1
ATOM 924 O O . PRO A 1 118 ? 17.566 -6.538 -1.047 1.00 86.12 118 PRO A O 1
ATOM 927 N N . LEU A 1 119 ? 17.724 -8.759 -1.413 1.00 87.31 119 LEU A N 1
ATOM 928 C CA . LEU A 1 119 ? 16.323 -9.050 -1.113 1.00 87.31 119 LEU A CA 1
ATOM 929 C C . LEU A 1 119 ? 16.036 -8.803 0.371 1.00 87.31 119 LEU A C 1
ATOM 931 O O . LEU A 1 119 ? 15.074 -8.113 0.709 1.00 87.31 119 LEU A O 1
ATOM 935 N N . ARG A 1 120 ? 16.920 -9.272 1.258 1.00 87.31 120 ARG A N 1
ATOM 936 C CA . ARG A 1 120 ? 16.817 -9.031 2.702 1.00 87.31 120 ARG A CA 1
ATOM 937 C C . ARG A 1 120 ? 16.963 -7.555 3.068 1.00 87.31 120 ARG A C 1
ATOM 939 O O . ARG A 1 120 ? 16.193 -7.055 3.881 1.00 87.31 120 ARG A O 1
ATOM 946 N N . SER A 1 121 ? 17.915 -6.847 2.461 1.00 89.69 121 SER A N 1
ATOM 947 C CA . SER A 1 121 ? 18.116 -5.403 2.663 1.00 89.69 121 SER A CA 1
ATOM 948 C C . SER A 1 121 ? 16.863 -4.606 2.286 1.00 89.69 121 SER A C 1
ATOM 950 O O . SER A 1 121 ? 16.463 -3.661 2.971 1.00 89.69 121 SER A O 1
ATOM 952 N N . PHE A 1 122 ? 16.198 -5.021 1.208 1.00 90.25 122 PHE A N 1
ATOM 953 C CA . PHE A 1 122 ? 14.960 -4.409 0.759 1.00 90.25 122 PHE A CA 1
ATOM 954 C C . PHE A 1 122 ? 13.775 -4.737 1.678 1.00 90.25 122 PHE A C 1
ATOM 956 O O . PHE A 1 122 ? 13.040 -3.819 2.052 1.00 90.25 122 PHE A O 1
ATOM 963 N N . ALA A 1 123 ? 13.631 -6.001 2.093 1.00 92.06 123 ALA A N 1
ATOM 964 C CA . ALA A 1 123 ? 12.618 -6.431 3.057 1.00 92.06 123 ALA A CA 1
ATOM 965 C C . ALA A 1 123 ? 12.754 -5.676 4.391 1.00 92.06 123 ALA A C 1
ATOM 967 O O . ALA A 1 123 ? 11.780 -5.111 4.879 1.00 92.06 123 ALA A O 1
ATOM 968 N N . ASP A 1 124 ? 13.971 -5.565 4.935 1.00 92.19 124 ASP A N 1
ATOM 969 C CA . ASP A 1 124 ? 14.258 -4.812 6.163 1.00 92.19 124 ASP A CA 1
ATOM 970 C C . ASP A 1 124 ? 13.885 -3.329 6.031 1.00 92.19 124 ASP A C 1
ATOM 972 O O . ASP A 1 124 ? 13.187 -2.774 6.886 1.00 92.19 124 ASP A O 1
ATOM 976 N N . ARG A 1 125 ? 14.274 -2.684 4.923 1.00 93.25 125 ARG A N 1
ATOM 977 C CA . ARG A 1 125 ? 13.891 -1.293 4.654 1.00 93.25 125 ARG A CA 1
ATOM 978 C C . ARG A 1 125 ? 12.370 -1.131 4.636 1.00 93.25 125 ARG A C 1
ATOM 980 O O . ARG A 1 125 ? 11.856 -0.223 5.290 1.00 93.25 125 ARG A O 1
ATOM 987 N N . ARG A 1 126 ? 11.647 -1.996 3.920 1.00 94.56 126 ARG A N 1
ATOM 988 C CA . ARG A 1 126 ? 10.183 -1.921 3.820 1.00 94.56 126 ARG A CA 1
ATOM 989 C C . ARG A 1 126 ? 9.506 -2.181 5.169 1.00 94.56 126 ARG A C 1
ATOM 991 O O . ARG A 1 126 ? 8.615 -1.424 5.553 1.00 94.56 126 ARG A O 1
ATOM 998 N N . SER A 1 127 ? 9.987 -3.154 5.942 1.00 94.69 127 SER A N 1
ATOM 999 C CA . SER A 1 127 ? 9.516 -3.412 7.309 1.00 94.69 127 SER A CA 1
ATOM 1000 C C . SER A 1 127 ? 9.723 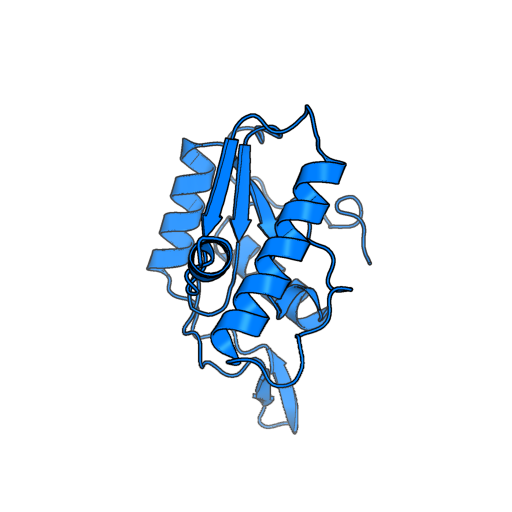-2.206 8.230 1.00 94.69 127 SER A C 1
ATOM 1002 O O . SER A 1 127 ? 8.829 -1.866 9.010 1.00 94.69 127 SER A O 1
ATOM 1004 N N . LYS A 1 128 ? 10.852 -1.491 8.113 1.00 95.00 128 LYS A N 1
ATOM 1005 C CA . LYS A 1 128 ? 11.118 -0.250 8.867 1.00 95.00 128 LYS A CA 1
ATOM 1006 C C . LYS A 1 128 ? 10.178 0.888 8.478 1.00 95.00 128 LYS A C 1
ATOM 1008 O O . LYS A 1 128 ? 9.684 1.588 9.361 1.00 95.00 128 LYS A O 1
ATOM 1013 N N . GLU A 1 129 ? 9.901 1.056 7.188 1.00 95.88 129 GLU A N 1
ATOM 1014 C CA . GLU A 1 129 ? 8.959 2.059 6.681 1.00 95.88 129 GLU A CA 1
ATOM 1015 C C . GLU A 1 129 ? 7.528 1.813 7.183 1.00 95.88 129 GLU A C 1
ATOM 1017 O O . GLU A 1 129 ? 6.886 2.740 7.685 1.00 95.88 129 GLU A O 1
ATOM 1022 N N . ILE A 1 130 ? 7.050 0.566 7.102 1.00 96.69 130 ILE A N 1
ATOM 1023 C CA . ILE A 1 130 ? 5.729 0.155 7.603 1.00 96.69 130 ILE A CA 1
ATOM 1024 C C . ILE A 1 130 ? 5.660 0.333 9.123 1.00 96.69 130 ILE A C 1
ATOM 1026 O O . ILE A 1 130 ? 4.728 0.955 9.631 1.00 96.69 130 ILE A O 1
ATOM 1030 N N . SER A 1 131 ? 6.681 -0.122 9.855 1.00 96.12 131 SER A N 1
ATOM 1031 C CA . SER A 1 131 ? 6.754 0.031 11.314 1.00 96.12 131 SER A CA 1
ATOM 1032 C C . SER A 1 131 ? 6.752 1.497 11.745 1.00 96.12 131 SER A C 1
ATOM 1034 O O . SER A 1 131 ? 6.090 1.867 12.713 1.00 96.12 131 SER A O 1
ATOM 1036 N N . ALA A 1 132 ? 7.475 2.363 11.030 1.00 96.94 132 ALA A N 1
ATOM 1037 C CA . ALA A 1 132 ? 7.478 3.795 11.304 1.00 96.94 132 ALA A CA 1
ATOM 1038 C C . ALA A 1 132 ? 6.098 4.423 11.074 1.00 96.94 132 ALA A C 1
ATOM 1040 O O . ALA A 1 132 ? 5.663 5.244 11.882 1.00 96.94 132 ALA A O 1
ATOM 1041 N N . TRP A 1 133 ? 5.397 4.011 10.014 1.00 97.50 133 TRP A N 1
ATOM 1042 C CA . TRP A 1 133 ? 4.033 4.458 9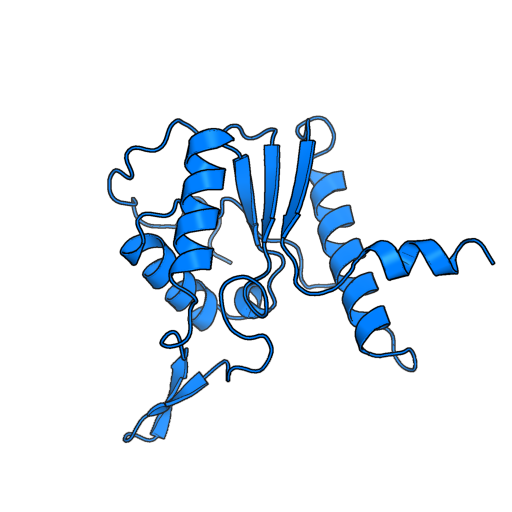.752 1.00 97.50 133 TRP A CA 1
ATOM 1043 C C . TRP A 1 133 ? 3.061 3.982 10.840 1.00 97.50 133 TRP A C 1
ATOM 1045 O O . TRP A 1 133 ? 2.270 4.786 11.333 1.00 97.50 133 TRP A O 1
ATOM 1055 N N . LEU A 1 134 ? 3.152 2.715 11.263 1.00 97.56 134 LEU A N 1
ATOM 1056 C CA . LEU A 1 134 ? 2.304 2.143 12.316 1.00 97.56 134 LEU A CA 1
ATOM 1057 C C . LEU A 1 134 ? 2.493 2.862 13.653 1.00 97.56 134 LEU A C 1
ATOM 1059 O O . LEU A 1 134 ? 1.506 3.223 14.281 1.00 97.56 134 LEU A O 1
ATOM 1063 N N . ARG A 1 135 ? 3.739 3.156 14.052 1.00 97.00 135 ARG A N 1
ATOM 1064 C CA . ARG A 1 135 ? 4.023 3.933 15.275 1.00 97.00 135 ARG A CA 1
ATOM 1065 C C . ARG A 1 135 ? 3.405 5.329 15.250 1.00 97.00 135 ARG A C 1
ATOM 1067 O O . ARG A 1 135 ? 2.966 5.824 16.277 1.00 97.00 135 ARG A O 1
ATOM 1074 N N . LYS A 1 136 ? 3.362 5.976 14.082 1.00 96.69 136 LYS A N 1
ATOM 1075 C CA . LYS A 1 136 ? 2.734 7.297 13.933 1.00 96.69 136 LYS A CA 1
ATOM 1076 C C . LYS A 1 136 ? 1.205 7.248 14.097 1.00 96.69 136 LYS A C 1
ATOM 1078 O O . LYS A 1 136 ? 0.615 8.269 14.425 1.00 96.69 136 LYS A O 1
ATOM 1083 N N . HIS A 1 137 ? 0.594 6.083 13.884 1.00 96.00 137 HIS A N 1
ATOM 1084 C CA . HIS A 1 137 ? -0.853 5.849 13.970 1.00 96.00 137 HIS A CA 1
ATOM 1085 C C . HIS A 1 137 ? -1.206 4.876 15.106 1.00 96.00 137 HIS A C 1
ATOM 1087 O O . HIS A 1 137 ? -2.189 4.131 15.034 1.00 96.00 137 HIS A O 1
ATOM 1093 N N . GLU A 1 138 ? -0.371 4.834 16.145 1.00 94.12 138 GLU A N 1
ATOM 1094 C CA . GLU A 1 138 ? -0.591 3.980 17.305 1.00 94.12 138 GLU A CA 1
ATOM 1095 C C . GLU A 1 138 ? -1.923 4.334 17.984 1.00 94.12 138 GLU A C 1
ATOM 1097 O O . GLU A 1 138 ? -2.272 5.502 18.145 1.00 94.12 138 GLU A O 1
ATOM 1102 N N . GLY A 1 139 ? -2.703 3.314 18.342 1.00 94.19 139 GLY A N 1
ATOM 1103 C CA . GLY A 1 139 ? -4.044 3.484 18.909 1.00 94.19 139 GLY A CA 1
ATOM 1104 C C . GLY A 1 139 ? -5.164 3.715 17.885 1.00 94.19 139 GLY A C 1
ATOM 1105 O O . GLY A 1 139 ? -6.330 3.559 18.240 1.00 94.19 139 GLY A O 1
ATOM 1106 N N . GLU A 1 140 ? -4.851 4.014 16.619 1.00 95.94 140 GLU A N 1
ATOM 1107 C CA . GLU A 1 140 ? -5.854 4.120 15.544 1.00 95.94 140 GLU A CA 1
ATOM 1108 C C . GLU A 1 140 ? -6.067 2.795 14.801 1.00 95.94 140 GLU A C 1
ATOM 1110 O O . GLU A 1 140 ? -7.143 2.547 14.257 1.00 95.94 140 GLU A O 1
ATOM 1115 N N . VAL A 1 141 ? -5.034 1.950 14.748 1.00 97.12 141 VAL A N 1
ATOM 1116 C CA . VAL A 1 141 ? -5.014 0.721 13.946 1.00 97.12 141 VAL A CA 1
ATOM 1117 C C . VAL A 1 141 ? -5.490 -0.477 14.766 1.00 97.12 141 VAL A C 1
ATOM 1119 O O . VAL A 1 141 ? -4.879 -0.833 15.769 1.00 97.12 141 VAL A O 1
ATOM 1122 N N . SER A 1 142 ? -6.552 -1.136 14.300 1.00 96.38 142 SER A N 1
ATOM 1123 C CA . SER A 1 142 ? -7.105 -2.361 14.895 1.00 96.38 142 SER A CA 1
ATOM 1124 C C . SER A 1 142 ? -6.659 -3.636 14.170 1.00 96.38 142 SER A C 1
ATOM 1126 O O . SER A 1 142 ? -6.692 -4.722 14.746 1.00 96.38 142 SER A O 1
ATOM 1128 N N . GLY A 1 143 ? -6.214 -3.520 12.917 1.00 96.38 143 GLY A N 1
ATOM 1129 C CA . GLY A 1 143 ? -5.695 -4.639 12.137 1.00 96.38 143 GLY A CA 1
ATOM 1130 C C . GLY A 1 143 ? -5.039 -4.179 10.843 1.00 96.38 143 GLY A C 1
ATOM 1131 O O . GLY A 1 143 ? -5.426 -3.167 10.257 1.00 96.38 143 GLY A O 1
ATOM 1132 N N . TRP A 1 144 ? -4.036 -4.921 10.386 1.00 97.62 144 TRP A N 1
ATOM 1133 C CA . TRP A 1 144 ? -3.328 -4.600 9.154 1.00 97.62 144 TRP A CA 1
ATOM 1134 C C . TRP A 1 144 ? -2.812 -5.848 8.446 1.00 97.62 144 TRP A C 1
ATOM 1136 O O . TRP A 1 144 ? -2.626 -6.901 9.052 1.00 97.62 144 TRP A O 1
ATOM 1146 N N . VAL A 1 145 ? -2.601 -5.708 7.142 1.00 97.19 145 VAL A N 1
ATOM 1147 C CA . VAL A 1 145 ? -2.002 -6.722 6.269 1.00 97.19 145 VAL A CA 1
ATOM 1148 C C . VAL A 1 145 ? -1.063 -6.014 5.297 1.00 97.19 145 VAL A C 1
ATOM 1150 O O . VAL A 1 145 ? -1.299 -4.858 4.939 1.00 97.19 145 VAL A O 1
ATOM 1153 N N . VAL A 1 146 ? -0.017 -6.710 4.854 1.00 97.62 146 VAL A N 1
ATOM 1154 C CA . VAL A 1 146 ? 0.831 -6.269 3.740 1.00 97.62 146 VAL A CA 1
ATOM 1155 C C . VAL A 1 146 ? 0.549 -7.160 2.537 1.00 97.62 146 VAL A C 1
ATOM 1157 O O . VAL A 1 146 ? 0.552 -8.384 2.660 1.00 97.62 146 VAL A O 1
ATOM 1160 N N . LEU A 1 147 ? 0.273 -6.546 1.391 1.00 97.38 147 LEU A N 1
ATOM 1161 C CA . LEU A 1 147 ? 0.215 -7.206 0.094 1.00 97.38 147 LEU A CA 1
ATOM 1162 C C . LEU A 1 147 ? 1.504 -6.860 -0.644 1.00 97.38 147 LEU A C 1
ATOM 1164 O O . LEU A 1 147 ? 1.665 -5.734 -1.115 1.00 97.38 147 LEU A O 1
ATOM 1168 N N . ASP A 1 148 ? 2.411 -7.827 -0.680 1.00 95.25 148 ASP A N 1
ATOM 1169 C CA . ASP A 1 148 ? 3.781 -7.680 -1.155 1.00 95.25 148 ASP A CA 1
ATOM 1170 C C . ASP A 1 148 ? 4.225 -8.981 -1.827 1.00 95.25 148 ASP A C 1
ATOM 1172 O O . ASP A 1 148 ? 3.787 -10.062 -1.418 1.00 95.25 148 ASP A O 1
ATOM 1176 N N . ASP A 1 149 ? 5.069 -8.894 -2.850 1.00 93.19 149 ASP A N 1
ATOM 1177 C CA . ASP A 1 149 ? 5.685 -10.069 -3.469 1.00 93.19 149 ASP A CA 1
ATOM 1178 C C . ASP A 1 149 ? 6.942 -10.531 -2.716 1.00 93.19 149 ASP A C 1
ATOM 1180 O O . ASP A 1 149 ? 7.390 -11.669 -2.889 1.00 93.19 149 ASP A O 1
ATOM 1184 N N . ILE A 1 150 ? 7.482 -9.686 -1.833 1.00 90.62 150 ILE A N 1
ATOM 1185 C CA . ILE A 1 150 ? 8.612 -10.003 -0.967 1.00 90.62 150 ILE A CA 1
ATOM 1186 C C . ILE A 1 150 ? 8.106 -10.491 0.388 1.00 90.62 150 ILE A C 1
ATOM 1188 O O . ILE A 1 150 ? 7.285 -9.860 1.056 1.00 90.62 150 ILE A O 1
ATOM 1192 N N . ASN A 1 151 ? 8.666 -11.609 0.851 1.00 89.50 151 ASN A N 1
ATOM 1193 C CA . ASN A 1 151 ? 8.380 -12.098 2.190 1.00 89.50 151 ASN A CA 1
ATOM 1194 C C . ASN A 1 151 ? 9.088 -11.240 3.255 1.00 89.50 151 ASN A C 1
ATOM 1196 O O . ASN A 1 151 ? 10.284 -11.392 3.506 1.00 89.50 151 ASN A O 1
ATOM 1200 N N . LEU A 1 152 ? 8.329 -10.371 3.925 1.00 88.88 152 LEU A N 1
ATOM 1201 C CA . LEU A 1 152 ? 8.851 -9.498 4.979 1.00 88.88 152 LEU A CA 1
ATOM 1202 C C . LEU A 1 152 ? 9.201 -10.235 6.286 1.00 88.88 152 LEU A C 1
ATOM 1204 O O . LEU A 1 152 ? 9.940 -9.679 7.098 1.00 88.88 152 LEU A O 1
ATOM 1208 N N . SER A 1 153 ? 8.752 -11.484 6.487 1.00 84.19 153 SER A N 1
ATOM 1209 C CA . SER A 1 153 ? 9.090 -12.268 7.691 1.00 84.19 153 SER A CA 1
ATOM 1210 C C . SER A 1 153 ? 10.567 -12.669 7.759 1.00 84.19 153 SER A C 1
ATOM 1212 O O . SER A 1 153 ? 11.071 -13.000 8.828 1.00 84.19 153 SER A O 1
ATOM 1214 N N . MET A 1 154 ? 11.288 -12.594 6.634 1.00 80.69 154 MET A N 1
ATOM 1215 C CA . MET A 1 154 ? 12.725 -12.890 6.545 1.00 80.69 154 MET A CA 1
ATOM 1216 C C . MET A 1 154 ? 13.589 -11.976 7.433 1.00 80.69 154 MET A C 1
ATOM 1218 O O . MET A 1 154 ? 14.759 -12.265 7.688 1.00 80.69 154 MET A O 1
ATOM 1222 N N . VAL A 1 155 ? 13.033 -10.852 7.893 1.00 77.25 155 VAL A N 1
ATOM 1223 C CA . VAL A 1 155 ? 13.706 -9.934 8.817 1.00 77.25 155 VAL A CA 1
ATOM 1224 C C . VAL A 1 155 ? 13.750 -10.524 10.234 1.00 77.25 155 VAL A C 1
ATOM 1226 O O . VAL A 1 155 ? 14.791 -10.451 10.891 1.00 77.25 155 VAL A O 1
ATOM 1229 N N . ASP A 1 156 ? 12.679 -11.189 10.672 1.00 70.62 156 ASP A N 1
ATOM 1230 C CA . ASP A 1 156 ? 12.546 -11.716 12.037 1.00 70.62 156 ASP A CA 1
ATOM 1231 C C . ASP A 1 156 ? 13.385 -12.985 12.262 1.00 70.62 156 ASP A C 1
ATOM 1233 O O . ASP A 1 156 ? 13.986 -13.157 13.324 1.00 70.62 156 ASP A O 1
ATOM 1237 N N . GLU A 1 157 ? 13.523 -13.835 11.238 1.00 58.69 157 GLU A N 1
ATOM 1238 C CA . GLU A 1 157 ? 14.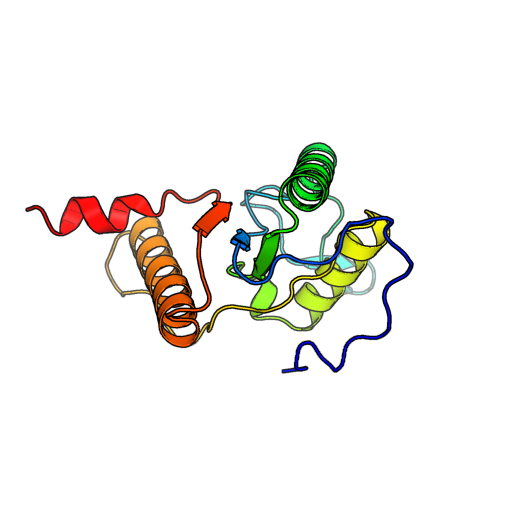278 -15.105 11.289 1.00 58.69 157 GLU A CA 1
ATOM 1239 C C . GLU A 1 157 ? 15.771 -14.930 11.628 1.00 58.69 157 GLU A C 1
ATOM 1241 O O . GLU A 1 157 ? 16.450 -15.876 12.015 1.00 58.69 157 GLU A O 1
ATOM 1246 N N . SER A 1 158 ? 16.286 -13.706 11.521 1.00 51.38 158 SER A N 1
ATOM 1247 C CA . SER A 1 158 ? 17.696 -13.375 11.739 1.00 51.38 158 SER A CA 1
ATOM 1248 C C . SER A 1 158 ? 18.021 -12.772 13.108 1.00 51.38 158 SER A C 1
ATOM 1250 O O . SER A 1 158 ? 19.197 -12.626 13.428 1.00 51.38 158 SER A O 1
ATOM 1252 N N . GLN A 1 159 ? 17.011 -12.415 13.909 1.00 48.00 159 GLN A N 1
ATOM 1253 C CA . GLN A 1 159 ? 17.215 -11.950 15.291 1.00 48.00 159 GLN A CA 1
ATOM 1254 C C . GLN A 1 159 ? 17.083 -13.074 16.328 1.00 48.00 159 GLN A C 1
ATOM 1256 O O . GLN A 1 159 ? 17.307 -12.848 17.513 1.00 48.00 159 GLN A O 1
ATOM 1261 N N . ALA A 1 160 ? 16.729 -14.281 15.883 1.00 45.12 160 ALA A N 1
ATOM 1262 C CA . ALA A 1 160 ? 16.599 -15.476 16.713 1.00 45.12 160 ALA A CA 1
ATOM 1263 C C . ALA A 1 160 ? 17.867 -16.363 16.728 1.00 45.12 160 ALA A C 1
ATOM 1265 O O . ALA A 1 160 ? 17.794 -17.506 17.181 1.00 45.12 160 ALA A O 1
ATOM 1266 N N . GLY A 1 161 ? 18.999 -15.859 16.219 1.00 37.94 161 GLY A N 1
ATOM 1267 C CA . GLY A 1 161 ? 20.293 -16.553 16.157 1.00 37.94 161 GLY A CA 1
ATOM 1268 C C . GLY A 1 161 ? 21.347 -15.946 17.068 1.00 37.94 161 GLY A C 1
ATOM 1269 O O . GLY A 1 161 ? 21.365 -14.702 17.194 1.00 37.94 161 GLY A O 1
#

Sequence (161 aa):
MRAAGERGPQADLGLAPEDRSKIVFLDVDGVLRPARAGTFDISTDGEAKPDTSDFFPAALKALRHIMERSSAKVVLCAEWRRSEVLLKALEDIFNKNRLRLWSDITSHEFKLEKGSDPLRSFADRRSKEISAWLRKHEGEVSGWVVLDDINLSMVDESQAG

pLDDT: mean 86.7, std 14.34, range [37.94, 98.38]

Radius of gyration: 16.43 Å; chains: 1; bounding box: 47×34×49 Å